Protein AF-A0A0P9KSE6-F1 (afdb_monomer)

Solvent-accessible surface area (backbone atoms only — not comparable to full-atom values): 3788 Å² total; per-residue (Å²): 135,85,73,78,74,80,72,50,74,66,60,74,46,40,44,80,36,69,26,86,44,66,68,59,25,49,54,51,37,45,75,72,38,39,67,83,80,58,82,42,75,50,66,45,100,90,56,41,29,37,34,30,33,53,52,79,37,48,53,94,80,124

pLDDT: mean 77.67, std 15.25, range [36.66, 92.5]

Organism: NCBI:txid46678

Structure (mmCIF, N/CA/C/O backbone):
data_AF-A0A0P9KSE6-F1
#
_entry.id   AF-A0A0P9KSE6-F1
#
loop_
_atom_site.group_PDB
_atom_site.id
_atom_site.type_symbol
_atom_site.label_atom_id
_atom_site.label_alt_id
_atom_site.label_comp_id
_ato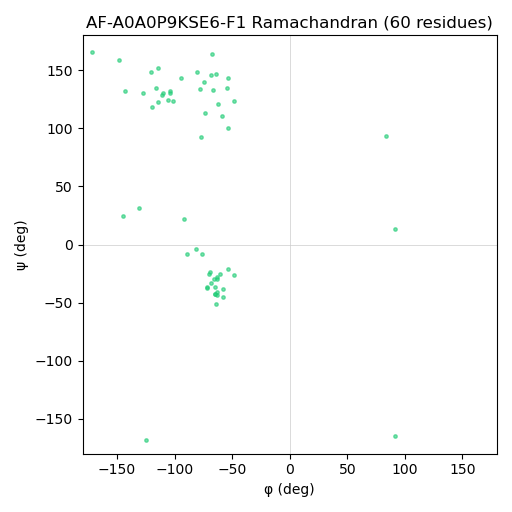m_site.label_asym_id
_atom_site.label_entity_id
_atom_site.label_seq_id
_atom_site.pdbx_PDB_ins_code
_atom_site.Cartn_x
_atom_site.Cartn_y
_atom_site.Cartn_z
_atom_site.occupancy
_atom_site.B_iso_or_equiv
_atom_site.auth_seq_id
_atom_site.auth_comp_id
_atom_site.auth_asym_id
_atom_site.auth_atom_id
_atom_site.pdbx_PDB_model_num
ATOM 1 N N . MET A 1 1 ? 15.558 26.172 -5.854 1.00 36.66 1 MET A N 1
ATOM 2 C CA . MET A 1 1 ? 14.937 25.748 -4.582 1.00 36.66 1 MET A CA 1
ATOM 3 C C . MET A 1 1 ? 13.661 25.000 -4.930 1.00 36.66 1 MET A C 1
ATOM 5 O O . MET A 1 1 ? 12.671 25.636 -5.260 1.00 36.66 1 MET A O 1
ATOM 9 N N . SER A 1 2 ? 13.715 23.668 -4.991 1.00 46.00 2 SER A N 1
ATOM 10 C CA . SER A 1 2 ? 12.546 22.846 -5.322 1.00 46.00 2 SER A CA 1
ATOM 11 C C . SER A 1 2 ? 11.613 22.832 -4.115 1.00 46.00 2 SER A C 1
ATOM 13 O O . SER A 1 2 ? 11.993 22.342 -3.055 1.00 46.00 2 SER A O 1
ATOM 15 N N . GLN A 1 3 ? 10.435 23.439 -4.252 1.00 53.12 3 GLN A N 1
ATOM 16 C CA . GLN A 1 3 ? 9.391 23.392 -3.229 1.00 53.12 3 GLN A CA 1
ATOM 17 C C . 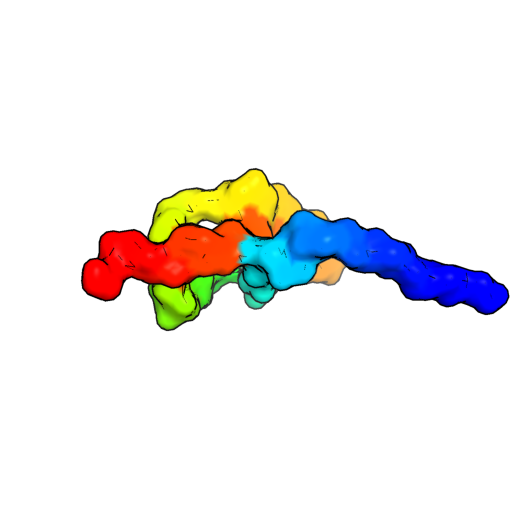GLN A 1 3 ? 9.091 21.921 -2.895 1.00 53.12 3 GLN A C 1
ATOM 19 O O . GLN A 1 3 ? 8.960 21.121 -3.829 1.00 53.12 3 GLN A O 1
ATOM 24 N N . PRO A 1 4 ? 8.972 21.526 -1.614 1.00 53.06 4 PRO A N 1
ATOM 25 C CA . PRO A 1 4 ? 8.368 20.242 -1.311 1.00 53.06 4 PRO A CA 1
ATOM 26 C C . PRO A 1 4 ? 6.933 20.313 -1.830 1.00 53.06 4 PRO A C 1
ATOM 28 O O . PRO A 1 4 ? 6.183 21.218 -1.462 1.00 53.06 4 PRO A O 1
ATOM 31 N N . ALA A 1 5 ? 6.585 19.410 -2.749 1.00 59.19 5 ALA A N 1
ATOM 32 C CA . ALA A 1 5 ? 5.223 19.276 -3.236 1.00 59.19 5 ALA A CA 1
ATOM 33 C C . ALA A 1 5 ? 4.300 19.229 -2.018 1.00 59.19 5 ALA A C 1
ATOM 35 O O . ALA A 1 5 ? 4.525 18.416 -1.117 1.00 59.19 5 ALA A O 1
ATOM 36 N N . VAL A 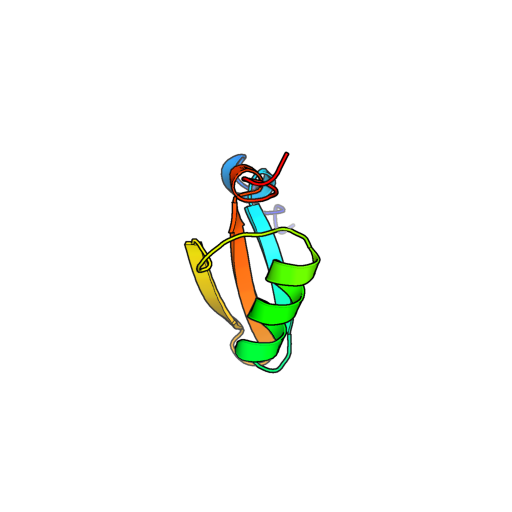1 6 ? 3.326 20.141 -1.966 1.00 54.06 6 VAL A N 1
ATOM 37 C CA . VAL A 1 6 ? 2.288 20.160 -0.937 1.00 54.06 6 VAL A CA 1
ATOM 38 C C . VAL A 1 6 ? 1.660 18.772 -0.963 1.00 54.06 6 VAL A C 1
ATOM 40 O O . VAL A 1 6 ? 0.906 18.453 -1.883 1.00 54.06 6 VAL A O 1
ATOM 43 N N . LYS A 1 7 ? 2.053 17.906 -0.020 1.00 53.19 7 LYS A N 1
ATOM 44 C CA . LYS A 1 7 ? 1.419 16.605 0.161 1.00 53.19 7 LYS A CA 1
ATOM 45 C C . LYS A 1 7 ? -0.033 16.937 0.442 1.00 53.19 7 LYS A C 1
ATOM 47 O O . LYS A 1 7 ? -0.332 17.595 1.433 1.00 53.19 7 LYS A O 1
ATOM 52 N N . SER A 1 8 ? -0.904 16.605 -0.504 1.00 56.94 8 SER A N 1
ATOM 53 C CA . SER A 1 8 ? -2.331 16.852 -0.356 1.00 56.94 8 SER A CA 1
ATOM 54 C C . SER A 1 8 ? -2.780 16.211 0.959 1.00 56.94 8 SER A C 1
ATOM 56 O O . SER A 1 8 ? -2.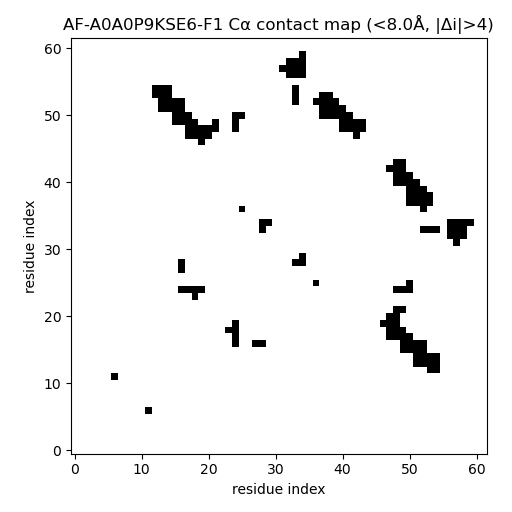290 15.134 1.291 1.00 56.94 8 SER A O 1
ATOM 58 N N . LEU A 1 9 ? -3.704 16.829 1.696 1.00 55.81 9 LEU A N 1
ATOM 59 C CA . LEU A 1 9 ? -4.294 16.260 2.925 1.00 55.81 9 LEU A CA 1
ATOM 60 C C . LEU A 1 9 ? -4.756 14.798 2.728 1.00 55.81 9 LEU A C 1
ATOM 62 O O . LEU A 1 9 ? -4.769 14.000 3.659 1.00 55.81 9 LEU A O 1
ATOM 66 N N . ILE A 1 10 ? -5.072 14.432 1.483 1.00 55.19 10 ILE A N 1
ATOM 67 C CA . ILE A 1 10 ? -5.407 13.075 1.042 1.00 55.19 10 ILE A CA 1
ATOM 68 C C . ILE A 1 10 ? -4.209 12.113 1.175 1.00 55.19 10 ILE A C 1
ATOM 70 O O . ILE A 1 10 ? -4.376 10.995 1.650 1.00 55.19 10 ILE A O 1
ATOM 74 N N . ASP A 1 11 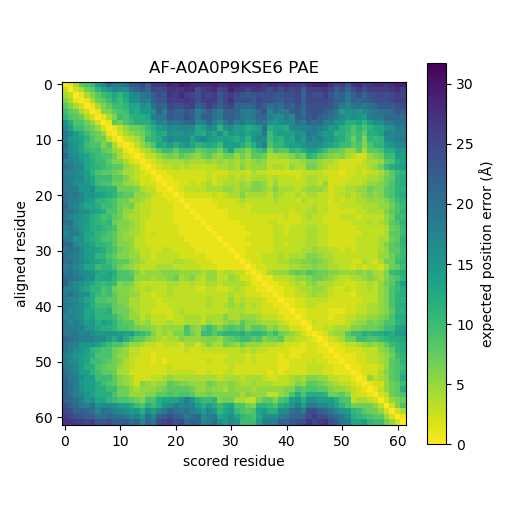? -2.992 12.526 0.805 1.00 57.31 11 ASP A N 1
ATOM 75 C CA . ASP A 1 11 ? -1.765 11.733 0.985 1.00 57.31 11 ASP A CA 1
ATOM 76 C C . ASP A 1 11 ? -1.432 11.538 2.474 1.00 57.31 11 ASP A C 1
ATOM 78 O O . ASP A 1 11 ? -0.893 10.500 2.845 1.00 57.31 11 ASP A O 1
ATOM 82 N N . GLU A 1 12 ? -1.800 12.481 3.349 1.00 60.84 12 GLU A N 1
ATOM 83 C CA . GLU A 1 12 ? -1.631 12.317 4.800 1.00 60.84 12 GLU A CA 1
ATOM 84 C C . GLU A 1 12 ? -2.577 11.267 5.393 1.00 60.84 12 GLU A C 1
ATOM 86 O O . GLU A 1 12 ? -2.263 10.661 6.421 1.00 60.84 12 GLU A O 1
ATOM 91 N N . GLN A 1 13 ? -3.722 11.021 4.756 1.00 68.12 13 GLN A N 1
ATOM 92 C CA . GLN A 1 13 ? -4.701 10.013 5.172 1.00 68.12 13 GLN A CA 1
ATOM 93 C C . GLN A 1 13 ? -4.443 8.626 4.571 1.00 68.12 13 GLN A C 1
ATOM 95 O O . GLN A 1 13 ? -5.064 7.649 4.993 1.00 68.12 13 GLN A O 1
ATOM 100 N N . LEU A 1 14 ? -3.496 8.507 3.640 1.00 75.38 14 LEU A N 1
ATOM 101 C CA . LEU A 1 14 ? -3.079 7.228 3.080 1.00 75.38 14 LEU A CA 1
ATOM 102 C C . LEU A 1 14 ? -1.858 6.689 3.829 1.00 75.38 14 LEU A C 1
ATOM 104 O O . LEU A 1 14 ? -0.968 7.424 4.253 1.00 75.38 14 LEU A O 1
ATOM 108 N N . ALA A 1 15 ? -1.820 5.376 4.006 1.00 82.00 15 ALA A N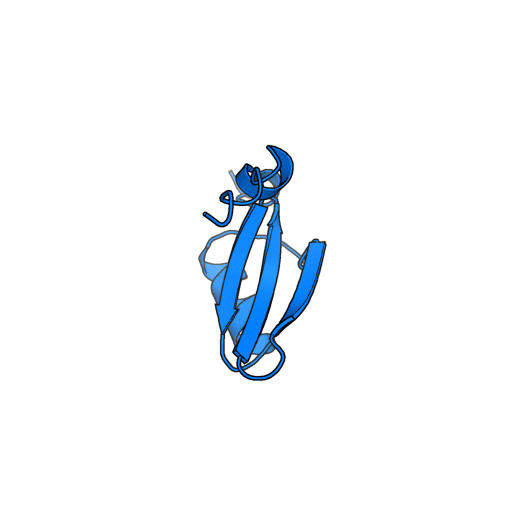 1
ATOM 109 C CA . ALA A 1 15 ? -0.641 4.672 4.477 1.00 82.00 15 ALA A CA 1
ATOM 110 C C . ALA A 1 15 ? 0.024 3.960 3.301 1.00 82.00 15 ALA A C 1
ATOM 112 O O . ALA A 1 15 ? -0.639 3.267 2.524 1.00 82.00 15 ALA A O 1
ATOM 113 N N . GLU A 1 16 ? 1.337 4.129 3.183 1.00 86.38 16 GLU A N 1
ATOM 114 C CA . GLU A 1 16 ? 2.139 3.527 2.122 1.00 86.38 16 GLU A CA 1
ATOM 115 C C . GLU A 1 16 ? 2.872 2.302 2.667 1.00 86.38 16 GLU A C 1
ATOM 117 O O . GLU A 1 16 ? 3.620 2.385 3.642 1.00 86.38 16 GLU A O 1
ATOM 122 N N . VAL A 1 17 ? 2.657 1.153 2.029 1.00 87.75 17 VAL A N 1
ATOM 123 C CA . VAL A 1 17 ? 3.382 -0.086 2.311 1.00 87.75 17 VAL A CA 1
ATOM 124 C C . VAL A 1 17 ? 4.203 -0.421 1.076 1.00 87.75 17 VAL A C 1
ATOM 126 O O . VAL A 1 17 ? 3.652 -0.549 -0.016 1.00 87.75 17 VAL A O 1
ATOM 129 N N . ALA A 1 18 ? 5.520 -0.546 1.246 1.00 90.50 18 ALA A N 1
ATOM 130 C CA . ALA A 1 18 ? 6.445 -0.832 0.156 1.00 90.50 18 ALA A CA 1
ATOM 131 C C . ALA A 1 18 ? 7.231 -2.135 0.374 1.00 90.50 18 ALA A C 1
ATOM 133 O O . ALA A 1 18 ? 7.536 -2.526 1.510 1.00 90.50 18 ALA A O 1
ATOM 134 N N . GLY A 1 19 ? 7.565 -2.817 -0.721 1.00 88.06 19 GLY A N 1
ATOM 135 C CA . GLY A 1 19 ? 8.270 -4.098 -0.704 1.00 88.06 19 GLY A CA 1
ATOM 136 C C . GLY A 1 19 ? 8.709 -4.565 -2.089 1.00 88.06 19 GLY A C 1
ATOM 137 O O . GLY A 1 19 ? 8.289 -4.027 -3.105 1.00 88.06 19 GLY A O 1
ATOM 138 N N . ILE A 1 20 ? 9.598 -5.555 -2.130 1.00 86.69 20 ILE A N 1
ATOM 139 C CA . ILE A 1 20 ? 10.189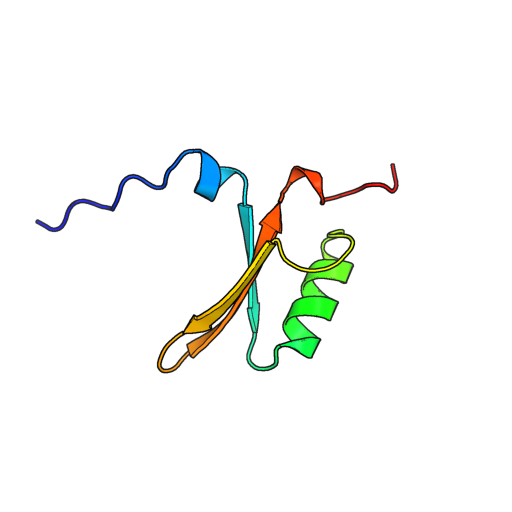 -6.054 -3.384 1.00 86.69 20 ILE A CA 1
ATOM 140 C C . ILE A 1 20 ? 9.160 -6.838 -4.207 1.00 86.69 20 ILE A C 1
ATOM 142 O O . ILE A 1 20 ? 9.145 -6.732 -5.431 1.00 86.69 20 ILE A O 1
ATOM 146 N N . ASP A 1 21 ? 8.285 -7.579 -3.529 1.00 87.62 21 ASP A N 1
ATOM 147 C CA . ASP A 1 21 ? 7.256 -8.413 -4.140 1.00 87.62 21 ASP A CA 1
ATOM 148 C C . ASP A 1 21 ? 5.853 -7.901 -3.768 1.00 87.62 21 ASP A C 1
ATOM 150 O O . ASP A 1 21 ? 5.612 -7.589 -2.596 1.00 87.62 21 ASP A O 1
ATOM 154 N N . PRO A 1 22 ? 4.912 -7.804 -4.725 1.00 87.00 22 PRO A N 1
ATOM 155 C CA . PRO A 1 22 ? 3.578 -7.278 -4.453 1.00 87.00 22 PRO A CA 1
ATOM 156 C C . PRO A 1 22 ? 2.791 -8.142 -3.455 1.00 87.00 22 PRO A C 1
ATOM 158 O O . PRO A 1 22 ? 1.991 -7.602 -2.689 1.00 87.00 22 PRO A O 1
ATOM 161 N N . ALA A 1 23 ? 3.031 -9.458 -3.395 1.00 89.38 23 ALA A N 1
ATOM 162 C CA . ALA A 1 23 ? 2.374 -10.329 -2.423 1.00 89.38 23 ALA A CA 1
ATOM 163 C C . ALA A 1 23 ? 2.898 -10.089 -0.998 1.00 89.38 23 ALA A C 1
ATOM 165 O O . ALA A 1 23 ? 2.119 -10.092 -0.043 1.00 89.38 23 ALA A O 1
ATOM 166 N N . ASP A 1 24 ? 4.198 -9.823 -0.836 1.00 90.00 24 ASP A N 1
ATOM 167 C CA . ASP A 1 24 ? 4.769 -9.429 0.459 1.00 90.00 24 ASP A CA 1
ATOM 168 C C . ASP A 1 24 ? 4.229 -8.081 0.942 1.00 90.00 24 ASP A C 1
ATOM 170 O O . ASP A 1 24 ? 3.988 -7.896 2.138 1.00 90.00 24 ASP A O 1
ATOM 174 N N . VAL A 1 25 ? 3.996 -7.142 0.021 1.00 90.44 25 VAL A N 1
ATOM 175 C CA . VAL A 1 25 ? 3.390 -5.844 0.343 1.00 90.44 25 VAL A CA 1
ATOM 176 C C . VAL A 1 25 ? 1.966 -6.015 0.875 1.00 90.44 25 VAL A C 1
ATOM 178 O O . VAL A 1 25 ? 1.607 -5.365 1.858 1.00 90.44 25 VAL A O 1
ATOM 181 N N . ILE A 1 26 ? 1.174 -6.921 0.292 1.00 89.88 26 ILE A N 1
ATOM 182 C CA . ILE A 1 26 ? -0.174 -7.252 0.785 1.00 89.88 26 ILE A CA 1
ATOM 183 C C . ILE A 1 26 ? -0.096 -7.871 2.182 1.00 89.88 26 ILE A C 1
ATOM 185 O O . ILE A 1 26 ? -0.706 -7.342 3.106 1.00 89.88 26 ILE A O 1
ATOM 189 N N . LYS A 1 27 ? 0.736 -8.898 2.387 1.00 89.81 27 LYS A N 1
ATOM 190 C CA . LYS A 1 27 ? 0.898 -9.542 3.706 1.00 89.81 27 LYS A CA 1
ATOM 191 C C . LYS A 1 27 ? 1.349 -8.564 4.792 1.00 89.81 27 LYS A C 1
ATOM 193 O O . LYS A 1 27 ? 0.928 -8.659 5.944 1.00 89.81 27 LYS A O 1
ATOM 198 N N . ARG A 1 28 ? 2.238 -7.622 4.457 1.00 89.12 28 ARG A N 1
ATOM 199 C CA . ARG A 1 28 ? 2.647 -6.549 5.378 1.00 89.12 28 ARG A CA 1
ATOM 200 C C . ARG A 1 28 ? 1.486 -5.618 5.700 1.00 89.12 28 ARG A C 1
ATOM 202 O O . ARG A 1 28 ? 1.332 -5.257 6.862 1.00 89.12 28 ARG A O 1
ATOM 209 N N . ALA A 1 29 ? 0.681 -5.249 4.710 1.00 88.75 29 ALA A N 1
ATOM 210 C CA . ALA A 1 29 ? -0.491 -4.415 4.928 1.00 88.75 29 ALA A CA 1
ATOM 211 C C . ALA A 1 29 ? -1.531 -5.112 5.822 1.00 88.75 29 ALA A C 1
ATOM 213 O O . ALA A 1 29 ? -2.000 -4.510 6.785 1.00 88.75 29 ALA A O 1
ATOM 214 N N . GLU A 1 30 ? -1.793 -6.400 5.593 1.00 88.38 30 GLU A N 1
ATOM 215 C CA . GLU A 1 30 ? -2.666 -7.215 6.448 1.00 88.38 30 GLU A CA 1
ATOM 216 C C . GLU A 1 30 ? -2.163 -7.245 7.900 1.00 88.38 30 GLU A C 1
ATOM 218 O O . GLU A 1 30 ? -2.926 -7.004 8.833 1.00 88.38 30 GLU A O 1
ATOM 223 N N . ARG A 1 31 ? -0.852 -7.440 8.114 1.00 87.50 31 ARG A N 1
ATOM 224 C CA . ARG A 1 31 ? -0.234 -7.391 9.457 1.00 87.50 31 ARG A CA 1
ATOM 225 C C . ARG A 1 31 ? -0.339 -6.025 10.135 1.00 87.50 31 ARG A C 1
ATOM 227 O O . ARG A 1 31 ? -0.326 -5.958 11.359 1.00 87.50 31 ARG A O 1
ATOM 234 N N . LEU A 1 32 ? -0.409 -4.944 9.360 1.00 86.19 32 LEU A N 1
ATOM 235 C CA . LEU A 1 32 ? -0.607 -3.584 9.869 1.00 86.19 32 LEU A CA 1
ATOM 236 C C . LEU A 1 32 ? -2.086 -3.269 10.162 1.00 86.19 32 LEU A C 1
ATOM 238 O O . LEU A 1 32 ? -2.382 -2.196 10.697 1.00 86.19 32 LEU A O 1
ATOM 242 N N . GLY A 1 33 ? -2.992 -4.202 9.849 1.00 86.50 33 GLY A N 1
ATOM 243 C CA . GLY A 1 33 ? -4.428 -4.096 10.094 1.00 86.50 33 GLY A CA 1
ATOM 244 C C . GLY A 1 33 ? -5.221 -3.487 8.939 1.00 86.50 33 GLY A C 1
ATOM 245 O O . GLY A 1 33 ? -6.372 -3.107 9.148 1.00 86.50 33 GLY A O 1
ATOM 246 N N . PHE A 1 34 ? -4.633 -3.366 7.744 1.00 86.75 34 PHE A N 1
ATOM 247 C CA . PHE A 1 34 ? -5.380 -2.982 6.546 1.00 86.75 34 PHE A CA 1
ATOM 248 C C . PHE A 1 34 ? -6.171 -4.178 6.020 1.00 86.75 34 PHE A C 1
ATOM 250 O O . PHE A 1 34 ? -5.634 -5.279 5.904 1.00 86.75 34 PHE A O 1
ATOM 257 N N . ILE A 1 35 ? -7.441 -3.954 5.690 1.00 80.81 35 ILE A N 1
ATOM 258 C CA . ILE A 1 35 ? -8.344 -4.998 5.200 1.00 80.81 35 ILE A CA 1
ATOM 259 C C . ILE A 1 35 ? -8.668 -4.740 3.728 1.00 80.81 35 ILE A C 1
ATOM 261 O O . ILE A 1 35 ? -9.115 -3.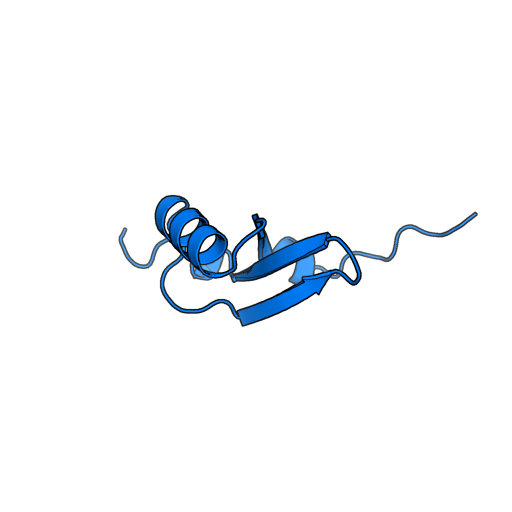653 3.360 1.00 80.81 35 ILE A O 1
ATOM 265 N N . GLY A 1 36 ? -8.489 -5.769 2.899 1.00 83.62 36 GLY A N 1
ATOM 266 C CA . GLY A 1 36 ? -8.836 -5.748 1.479 1.00 83.62 36 GLY A CA 1
ATOM 267 C C . GLY A 1 36 ? -7.699 -5.304 0.555 1.00 83.62 36 GLY A C 1
ATOM 268 O O . GLY A 1 36 ? -6.526 -5.309 0.922 1.00 83.62 36 GLY A O 1
ATOM 269 N N . TRP A 1 37 ? -8.062 -4.964 -0.683 1.00 87.88 37 TRP A N 1
ATOM 270 C CA . TRP A 1 37 ? -7.115 -4.548 -1.720 1.00 87.88 37 TRP A CA 1
ATOM 271 C C . TRP A 1 37 ? -6.703 -3.074 -1.559 1.00 87.88 37 TRP A C 1
ATOM 273 O O . TRP A 1 37 ? -7.515 -2.255 -1.119 1.00 87.88 37 TRP A O 1
ATOM 283 N N . PRO A 1 38 ? -5.461 -2.709 -1.934 1.00 89.81 38 PRO A N 1
ATOM 284 C CA . PRO A 1 38 ? -5.006 -1.328 -1.890 1.00 89.81 38 PRO A CA 1
ATOM 285 C C . PRO A 1 38 ? -5.805 -0.446 -2.845 1.00 89.81 38 PRO A C 1
ATOM 287 O O . PRO A 1 38 ? -6.167 -0.851 -3.948 1.00 89.81 38 PRO A O 1
ATOM 290 N N . ILE A 1 39 ? -6.000 0.806 -2.444 1.00 89.19 39 ILE A N 1
ATOM 291 C CA . ILE A 1 39 ? -6.676 1.831 -3.251 1.00 89.19 39 ILE A CA 1
ATOM 292 C C . ILE A 1 39 ? -5.816 2.199 -4.463 1.00 89.19 39 ILE A C 1
ATOM 294 O O . ILE A 1 39 ? -6.326 2.521 -5.535 1.00 89.19 39 ILE A O 1
ATOM 298 N N . LYS A 1 40 ? -4.491 2.150 -4.298 1.00 88.75 40 LYS A N 1
ATOM 299 C CA . LYS A 1 40 ? -3.538 2.382 -5.380 1.00 88.75 40 LYS A CA 1
ATOM 300 C C . LYS A 1 40 ? -2.343 1.456 -5.230 1.00 88.75 40 LYS A C 1
ATOM 302 O O . LYS A 1 40 ? -1.752 1.384 -4.160 1.00 88.75 40 LYS A O 1
ATOM 307 N N . SER A 1 41 ? -1.952 0.804 -6.313 1.00 90.50 41 SER A N 1
ATOM 308 C CA . SER A 1 41 ? -0.739 -0.007 -6.388 1.00 90.50 41 SER A CA 1
ATOM 309 C C . SER A 1 41 ? 0.083 0.432 -7.589 1.00 90.50 41 SER A C 1
ATOM 311 O O . SER A 1 41 ? -0.448 0.543 -8.694 1.00 90.50 41 SER A O 1
ATOM 313 N N . TYR A 1 42 ? 1.370 0.677 -7.389 1.00 89.88 42 TYR A N 1
ATOM 314 C CA . TYR A 1 42 ? 2.298 0.962 -8.477 1.00 89.88 42 TYR A CA 1
ATOM 315 C C . TYR A 1 42 ? 3.690 0.452 -8.134 1.00 89.88 42 TYR A C 1
ATOM 317 O O . TYR A 1 42 ? 4.027 0.245 -6.970 1.00 89.88 42 TYR A O 1
ATOM 325 N N . ARG A 1 43 ? 4.506 0.250 -9.164 1.00 88.81 43 ARG A N 1
ATOM 326 C CA . ARG A 1 43 ? 5.922 -0.066 -9.015 1.00 88.81 43 ARG A CA 1
ATOM 327 C C . ARG A 1 43 ? 6.727 1.177 -9.338 1.00 88.81 43 ARG A C 1
ATOM 329 O O . ARG A 1 43 ? 6.501 1.801 -10.375 1.00 88.81 43 ARG A O 1
ATOM 336 N N . GLU A 1 44 ? 7.655 1.540 -8.466 1.00 87.94 44 GLU A N 1
ATOM 337 C CA . GLU A 1 44 ? 8.569 2.632 -8.783 1.00 87.94 44 GLU A CA 1
ATOM 338 C C . GLU A 1 44 ? 9.525 2.217 -9.921 1.00 87.94 44 GLU A C 1
ATOM 340 O O . GLU A 1 44 ? 9.907 1.046 -9.983 1.00 87.94 44 GLU A O 1
ATOM 345 N N . PRO A 1 45 ? 9.937 3.134 -10.823 1.00 80.94 45 PRO A N 1
ATOM 346 C CA . PRO A 1 45 ? 10.633 2.801 -12.077 1.00 80.94 45 PRO A CA 1
ATOM 347 C C . PRO A 1 45 ? 11.893 1.930 -11.944 1.00 80.94 45 PRO A C 1
ATOM 349 O O . PRO A 1 45 ? 12.282 1.284 -12.912 1.00 80.94 45 PRO A O 1
ATOM 352 N N . GLN A 1 46 ? 12.516 1.883 -10.763 1.00 83.12 46 GLN A N 1
ATOM 353 C CA . GLN A 1 46 ? 13.596 0.952 -10.400 1.00 83.12 46 GLN A CA 1
ATOM 354 C C . GLN A 1 46 ? 13.509 0.527 -8.923 1.00 83.12 46 GLN A C 1
ATOM 356 O O . GLN A 1 46 ? 14.511 0.194 -8.295 1.00 83.12 46 GLN A O 1
ATOM 361 N N . GLY A 1 47 ? 12.312 0.596 -8.344 1.00 86.00 47 GLY A N 1
ATOM 362 C CA . GLY A 1 47 ? 12.110 0.501 -6.906 1.00 86.00 47 GLY A CA 1
ATOM 363 C C . GLY A 1 47 ? 11.122 -0.591 -6.500 1.00 86.00 47 GLY A C 1
ATOM 364 O O . GLY A 1 47 ? 10.767 -1.463 -7.308 1.00 86.00 47 GLY A O 1
ATOM 365 N N . PRO A 1 48 ? 10.702 -0.569 -5.227 1.00 89.81 48 PRO A N 1
ATOM 366 C CA . PRO A 1 48 ? 9.739 -1.518 -4.700 1.00 89.81 48 PRO A CA 1
ATOM 367 C C . PRO A 1 48 ? 8.345 -1.323 -5.315 1.00 89.81 48 PRO A C 1
ATOM 369 O O . PRO A 1 48 ? 8.011 -0.290 -5.903 1.00 89.81 48 PRO A O 1
ATOM 372 N N . TRP A 1 49 ? 7.506 -2.336 -5.140 1.00 91.81 49 TRP A N 1
ATOM 373 C CA . TRP A 1 49 ? 6.062 -2.184 -5.205 1.00 91.81 49 TRP A CA 1
ATOM 374 C C . TRP A 1 49 ? 5.592 -1.332 -4.037 1.00 91.81 49 TRP A C 1
ATOM 376 O O . TRP A 1 49 ? 5.981 -1.577 -2.897 1.00 91.81 49 TRP A O 1
ATOM 386 N N . VAL A 1 50 ? 4.749 -0.351 -4.330 1.00 90.12 50 VAL A N 1
ATOM 387 C CA . VAL A 1 50 ? 4.151 0.564 -3.364 1.00 90.12 50 VAL A CA 1
ATOM 388 C C . VAL A 1 50 ? 2.642 0.411 -3.437 1.00 90.12 50 VAL A C 1
ATOM 390 O O . VAL A 1 50 ? 2.023 0.642 -4.480 1.00 90.12 50 VAL A O 1
ATOM 393 N N . HIS A 1 51 ? 2.045 0.000 -2.324 1.00 92.50 51 HIS A N 1
ATOM 394 C CA . HIS A 1 51 ? 0.603 -0.091 -2.153 1.00 92.50 51 HIS A CA 1
ATOM 395 C C . HIS A 1 51 ? 0.148 0.993 -1.177 1.00 92.50 51 HIS A C 1
ATOM 397 O O . HIS A 1 51 ? 0.707 1.142 -0.089 1.00 92.50 51 HIS A O 1
ATOM 403 N N . ARG A 1 52 ? -0.879 1.744 -1.567 1.00 90.19 52 ARG A N 1
ATOM 404 C CA . ARG A 1 52 ? -1.518 2.769 -0.747 1.00 90.19 52 ARG A CA 1
ATOM 405 C C . ARG A 1 52 ? -2.863 2.264 -0.250 1.00 90.19 52 ARG A C 1
ATOM 407 O O . ARG A 1 52 ? -3.728 1.912 -1.054 1.00 90.19 52 ARG A O 1
ATOM 414 N N . TYR A 1 53 ? -3.031 2.279 1.063 1.00 88.81 53 TYR A N 1
ATOM 415 C CA . TYR A 1 53 ? -4.272 1.930 1.751 1.00 88.81 53 TYR A CA 1
ATOM 416 C C . TYR A 1 53 ? -4.835 3.165 2.444 1.00 88.81 53 TYR A C 1
ATOM 418 O O . TYR A 1 53 ? -4.070 4.048 2.840 1.00 88.81 53 TYR A O 1
ATOM 426 N N . SER A 1 54 ? -6.157 3.233 2.617 1.00 83.81 54 SER A N 1
ATOM 427 C CA . SER A 1 54 ? -6.726 4.278 3.472 1.00 83.81 54 SER A CA 1
ATOM 428 C C . SER A 1 54 ? -6.467 3.940 4.933 1.00 83.81 54 SER A C 1
ATOM 430 O O . SER A 1 54 ? -6.607 2.788 5.345 1.00 83.81 54 SER A O 1
ATOM 432 N N . LYS A 1 55 ? -6.125 4.944 5.743 1.00 79.44 55 LYS A N 1
ATOM 433 C CA . LYS A 1 55 ? -6.093 4.786 7.200 1.00 79.44 55 LYS A CA 1
ATOM 434 C C . LYS A 1 55 ? -7.463 4.412 7.765 1.00 79.44 55 LYS A C 1
ATOM 436 O O . LYS A 1 55 ? -7.493 3.728 8.775 1.00 79.44 55 LYS A O 1
ATOM 441 N N . ASP A 1 56 ? -8.562 4.750 7.095 1.00 77.69 56 ASP A N 1
ATOM 442 C CA . ASP A 1 56 ? -9.906 4.303 7.490 1.00 77.69 56 ASP A CA 1
ATOM 443 C C . ASP A 1 56 ? -10.113 2.794 7.275 1.00 77.69 56 ASP A C 1
ATOM 445 O O . ASP A 1 56 ? -10.932 2.179 7.947 1.00 77.69 56 ASP A O 1
ATOM 449 N N . GLN A 1 57 ? -9.344 2.162 6.375 1.00 73.50 57 GLN A N 1
ATOM 450 C CA . GLN A 1 57 ? -9.329 0.697 6.231 1.00 73.50 57 GLN A CA 1
ATOM 451 C C . GLN A 1 57 ? -8.532 0.008 7.348 1.00 73.50 57 GLN A C 1
ATOM 453 O O . GLN A 1 57 ? -8.530 -1.223 7.431 1.00 73.50 57 GLN A O 1
ATOM 458 N N . ARG A 1 58 ? -7.821 0.779 8.184 1.00 69.94 58 ARG A N 1
ATOM 459 C CA . ARG A 1 58 ? -7.077 0.274 9.335 1.00 69.94 58 ARG A CA 1
ATOM 460 C C . ARG A 1 58 ? -8.081 -0.009 10.451 1.00 69.94 58 ARG A C 1
ATOM 462 O O . ARG A 1 58 ? -8.391 0.859 11.257 1.00 69.94 58 ARG A O 1
ATOM 469 N N . SER A 1 59 ? -8.536 -1.256 10.487 1.00 61.34 59 SER A N 1
ATOM 470 C CA . SER A 1 59 ? -9.546 -1.811 11.395 1.00 61.34 59 SER A CA 1
ATOM 471 C C . SER A 1 59 ? -11.010 -1.591 10.990 1.00 61.34 59 SER A C 1
ATOM 473 O O . SER A 1 59 ? -11.672 -0.650 11.410 1.00 61.34 59 SER A O 1
ATOM 475 N N . ALA A 1 60 ? -11.548 -2.584 10.279 1.00 56.69 60 ALA A N 1
ATOM 476 C CA . ALA A 1 60 ? -12.956 -2.978 10.374 1.00 56.69 60 ALA A CA 1
ATOM 477 C C . ALA A 1 60 ? -13.161 -4.096 11.425 1.00 56.69 60 ALA A C 1
ATOM 479 O O . ALA A 1 60 ? -14.116 -4.859 11.325 1.00 56.69 60 ALA A O 1
ATOM 480 N N . ASN A 1 61 ? -12.236 -4.249 12.387 1.00 48.25 61 ASN A N 1
ATOM 481 C CA . ASN A 1 61 ? -12.231 -5.362 13.345 1.00 48.25 61 ASN A CA 1
ATOM 482 C C . ASN A 1 61 ? -12.055 -4.901 14.807 1.00 48.25 61 ASN A C 1
ATOM 484 O O . ASN A 1 61 ? -11.424 -5.602 15.600 1.00 48.25 61 ASN A O 1
ATOM 488 N N . SER A 1 62 ? -12.557 -3.707 15.143 1.00 50.62 62 SER A N 1
ATOM 489 C CA . SER A 1 62 ? -12.675 -3.224 16.529 1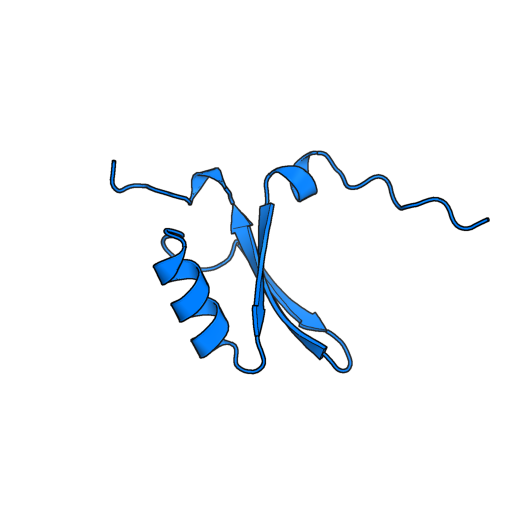.00 50.62 62 SER A CA 1
ATOM 490 C C . SER A 1 62 ? -14.059 -3.504 17.091 1.00 50.62 62 SER A C 1
ATOM 492 O O . SER A 1 62 ? -15.035 -3.341 16.327 1.00 50.62 62 SER A O 1
#

Foldseek 3Di:
DDPDPPCPVQNVQKDKFWDADVVVSVVVCVVQQQDDAAPDWDADPPGTIIGIHGNVSRDPPD

Sequence (62 aa):
MSQPAVKSLIDEQLAEVAGIDPADVIKRAERLGFIGWPIKSYREPQGPWVHRYSKDQRSANS

Radius of gyration: 12.9 Å; Cα contacts (8 Å, |Δi|>4): 86; chains: 1; bounding box: 28×36×29 Å

Nearest PDB structures (foldseek):
  8uu4-assembly1_h  TM=3.980E-01  e=9.041E-01  Listeria innocua
  5xyu-assembly1_H  TM=3.951E-01  e=1.739E+00  Mycolicibacterium smegmatis MC2 155
  5t7l-assembly1_B  TM=3.021E-01  e=2.749E+00  Homo sapiens

Secondary structure (DSSP, 8-state):
--PPP---HHHHHEEEEEESSHHHHHHHHHHTTB-SS-SEEEE-TTS-EEEEEEGGGB-S--

Mean predicted aligned error: 8.56 Å